Protein AF-A0A816XFH4-F1 (afdb_monomer_lite)

pLDDT: mean 73.45, std 17.63, range [33.5, 90.94]

Secondary structure (DSSP, 8-state):
-HHHHHHHHHHHHHHHHHHHHHHHHHHHHHHHHHHHHHHHHHHHHHHHHHHHHHHHHHHHTTSSSSHHHHHHHHHHHHHHHHHHHHHHHHHHHHHHHHHHHHHHHHHHHHHHHHHHHHHHHHHHHTTSS--S--------GGG--

Organism: NCBI:txid392030

Foldseek 3Di:
DVVVVVVVVVVVVLLVVLVVLLVVLVVLLVVLVVLLVVLVVLLVVLVVLLVVLVVVLVVLVVPPDCNPVSVVVSVVSNVVSVVSNVVSVVSNVVSVVSNVVSVVSNVVSVVVNVVVVVVVVVVVVVVPDDDDDDDDDDPPVVPPD

Structure (mmCIF, N/CA/C/O backbone):
data_AF-A0A816XFH4-F1
#
_entry.id   AF-A0A816XFH4-F1
#
loop_
_atom_site.group_PDB
_atom_site.id
_atom_site.type_symbol
_atom_site.label_atom_id
_atom_site.label_alt_id
_atom_site.label_comp_id
_atom_site.label_asym_id
_atom_site.label_entity_id
_atom_site.label_seq_id
_atom_site.pdbx_PDB_ins_code
_atom_site.Cartn_x
_atom_site.Cartn_y
_atom_site.Cartn_z
_atom_site.occupancy
_atom_site.B_iso_or_equiv
_atom_site.auth_seq_id
_atom_site.auth_comp_id
_atom_site.auth_asym_id
_atom_site.auth_atom_id
_atom_site.pdbx_PDB_model_num
ATOM 1 N N . MET A 1 1 ? 39.516 2.613 -33.566 1.00 50.84 1 MET A N 1
ATOM 2 C CA . MET A 1 1 ? 38.859 1.381 -33.064 1.00 50.84 1 MET A CA 1
ATOM 3 C C . MET A 1 1 ? 38.713 1.363 -31.545 1.00 50.84 1 MET A C 1
ATOM 5 O O . MET A 1 1 ? 37.598 1.155 -31.098 1.00 50.84 1 MET A O 1
ATOM 9 N N . VAL A 1 2 ? 39.765 1.633 -30.755 1.00 48.50 2 VAL A N 1
ATOM 10 C CA . VAL A 1 2 ? 39.691 1.598 -29.273 1.00 48.50 2 VAL A CA 1
ATOM 11 C C . VAL A 1 2 ? 38.611 2.533 -28.704 1.00 48.50 2 VAL A C 1
ATOM 13 O O . VAL A 1 2 ? 37.767 2.075 -27.951 1.00 48.50 2 VAL A O 1
ATOM 16 N N . TYR A 1 3 ? 38.543 3.792 -29.152 1.00 50.41 3 TYR A N 1
ATOM 17 C CA . TYR A 1 3 ? 37.524 4.756 -28.695 1.00 50.41 3 TYR A CA 1
ATOM 18 C C . TYR A 1 3 ? 36.070 4.323 -28.956 1.00 50.41 3 TYR A C 1
ATOM 20 O O . TYR A 1 3 ? 35.192 4.600 -28.146 1.00 50.41 3 TYR A O 1
ATOM 28 N N . TYR A 1 4 ? 35.815 3.615 -30.060 1.00 53.31 4 TYR A N 1
ATOM 29 C CA . TYR A 1 4 ? 34.477 3.122 -30.405 1.00 53.31 4 TYR A CA 1
ATOM 30 C C . TYR A 1 4 ? 34.065 1.953 -29.500 1.00 53.31 4 TYR A C 1
ATOM 32 O O . TYR A 1 4 ? 32.943 1.908 -29.005 1.00 53.31 4 TYR A O 1
ATOM 40 N N . ALA A 1 5 ? 35.005 1.044 -29.219 1.00 54.06 5 ALA A N 1
ATOM 41 C CA . ALA A 1 5 ? 34.789 -0.055 -28.285 1.00 54.06 5 ALA A CA 1
ATOM 42 C C . ALA A 1 5 ? 34.525 0.452 -26.856 1.00 54.06 5 ALA A C 1
ATOM 44 O O . ALA A 1 5 ? 33.594 -0.020 -26.212 1.00 54.06 5 ALA A O 1
ATOM 45 N N . THR A 1 6 ? 35.277 1.454 -26.386 1.00 57.84 6 THR A N 1
ATOM 46 C CA . THR A 1 6 ? 35.061 2.053 -25.058 1.00 57.84 6 THR A CA 1
ATOM 47 C C . THR A 1 6 ? 33.700 2.752 -24.954 1.00 57.84 6 THR A C 1
ATOM 49 O O . THR A 1 6 ? 33.016 2.601 -23.946 1.00 57.84 6 THR A O 1
ATOM 52 N N . GLY A 1 7 ? 33.262 3.459 -26.004 1.00 61.12 7 GLY A N 1
ATOM 53 C CA . GLY A 1 7 ? 31.944 4.107 -26.038 1.00 61.12 7 GLY A CA 1
ATOM 54 C C . GLY A 1 7 ? 30.773 3.119 -25.981 1.00 61.12 7 GLY A C 1
ATOM 55 O O . GLY A 1 7 ? 29.811 3.350 -25.253 1.00 61.12 7 GLY A O 1
ATOM 56 N N . MET A 1 8 ? 30.873 1.983 -26.681 1.00 61.28 8 MET A N 1
ATOM 57 C CA . MET A 1 8 ? 29.855 0.925 -26.611 1.00 61.28 8 MET A CA 1
ATOM 58 C C . MET A 1 8 ? 29.778 0.270 -25.226 1.00 61.28 8 MET A C 1
ATOM 60 O O . MET A 1 8 ? 28.684 -0.039 -24.762 1.00 61.28 8 MET A O 1
ATOM 64 N N . VAL A 1 9 ? 30.918 0.081 -24.551 1.00 67.62 9 VAL A N 1
ATOM 65 C CA . VAL A 1 9 ? 30.957 -0.491 -23.194 1.00 67.62 9 VAL A CA 1
ATOM 66 C C . VAL A 1 9 ? 30.308 0.447 -22.175 1.00 67.62 9 VAL A C 1
ATOM 68 O O . VAL A 1 9 ? 29.498 -0.017 -21.376 1.00 67.62 9 VAL A O 1
ATOM 71 N N . ASN A 1 10 ? 30.595 1.752 -22.229 1.00 64.38 10 ASN A N 1
ATOM 72 C CA . ASN A 1 10 ? 29.924 2.726 -21.361 1.00 64.38 10 ASN A CA 1
ATOM 73 C C . ASN A 1 10 ? 28.409 2.758 -21.609 1.00 64.38 10 ASN A C 1
ATOM 75 O O . ASN A 1 10 ? 27.638 2.725 -20.658 1.00 64.38 10 ASN A O 1
ATOM 79 N N . CYS A 1 11 ? 27.981 2.730 -22.875 1.00 62.66 11 CYS A N 1
ATOM 80 C CA . CYS A 1 11 ? 26.560 2.708 -23.223 1.00 62.66 11 CYS A CA 1
ATOM 81 C C . CYS A 1 11 ? 25.845 1.465 -22.668 1.00 62.66 11 CYS A C 1
ATOM 83 O O . CYS A 1 11 ? 24.747 1.563 -22.126 1.00 62.66 11 CYS A O 1
ATOM 85 N N . ALA A 1 12 ? 26.471 0.290 -22.774 1.00 68.88 12 ALA A N 1
ATOM 86 C CA . ALA A 1 12 ? 25.919 -0.943 -22.220 1.00 68.88 12 ALA A CA 1
ATOM 87 C C . ALA A 1 12 ? 25.849 -0.911 -20.683 1.00 68.88 12 ALA A C 1
ATOM 89 O O . ALA A 1 12 ? 24.914 -1.456 -20.100 1.00 68.88 12 ALA A O 1
ATOM 90 N N . MET A 1 13 ? 26.821 -0.267 -20.030 1.00 74.88 13 MET A N 1
ATOM 91 C CA . MET A 1 13 ? 26.842 -0.111 -18.577 1.00 74.88 13 MET A CA 1
ATOM 92 C C . MET A 1 13 ? 25.708 0.794 -18.088 1.00 74.88 13 MET A C 1
ATOM 94 O O . MET A 1 13 ? 25.010 0.419 -17.153 1.00 74.88 13 MET A O 1
ATOM 98 N N . GLU A 1 14 ? 25.470 1.927 -18.745 1.00 71.56 14 GLU A N 1
ATOM 99 C CA . GLU A 1 14 ? 24.364 2.827 -18.390 1.00 71.56 14 GLU A CA 1
ATOM 100 C C . GLU A 1 14 ? 22.994 2.171 -18.601 1.00 71.56 14 GLU A C 1
ATOM 102 O O . GLU A 1 14 ? 22.133 2.242 -17.727 1.00 71.56 14 GLU A O 1
ATOM 107 N N . MET A 1 15 ? 22.814 1.415 -19.690 1.00 72.06 15 MET A N 1
ATOM 108 C CA . MET A 1 15 ? 21.596 0.619 -19.886 1.00 72.06 15 MET A CA 1
ATOM 109 C C . MET A 1 15 ? 21.382 -0.417 -18.773 1.00 72.06 15 MET A C 1
ATOM 111 O O . MET A 1 15 ? 20.249 -0.647 -18.351 1.00 72.06 15 MET A O 1
ATOM 115 N N . ALA A 1 16 ? 22.455 -1.053 -18.293 1.00 81.50 16 ALA A N 1
ATOM 116 C CA . ALA A 1 16 ? 22.374 -2.018 -17.200 1.00 81.50 16 ALA A CA 1
ATOM 117 C C . ALA A 1 16 ? 22.026 -1.353 -15.856 1.00 81.50 16 ALA A C 1
ATOM 119 O O . ALA A 1 16 ? 21.271 -1.931 -15.069 1.00 81.50 16 ALA A O 1
ATOM 120 N N . ILE A 1 17 ? 22.537 -0.142 -15.608 1.00 82.12 17 ILE A N 1
ATOM 121 C CA . ILE A 1 17 ? 22.188 0.662 -14.428 1.00 82.12 17 ILE A CA 1
ATOM 122 C C . ILE A 1 17 ? 20.696 1.005 -14.468 1.00 82.12 17 ILE A C 1
ATOM 124 O O . ILE A 1 17 ? 19.980 0.632 -13.542 1.00 82.12 17 ILE A O 1
ATOM 128 N N . CYS A 1 18 ? 20.200 1.557 -15.579 1.00 79.50 18 CYS A N 1
ATOM 129 C CA . CYS A 1 18 ? 18.779 1.882 -15.720 1.00 79.50 18 CYS A CA 1
ATOM 130 C C . CYS A 1 18 ? 17.863 0.661 -15.577 1.00 79.50 18 CYS A C 1
ATOM 132 O O . CYS A 1 18 ? 16.825 0.728 -14.924 1.00 79.50 18 CYS A O 1
ATOM 134 N N . ALA A 1 19 ? 18.245 -0.493 -16.132 1.00 82.25 19 ALA A N 1
ATOM 135 C CA . ALA A 1 19 ? 17.475 -1.723 -15.946 1.00 82.25 19 ALA A CA 1
ATOM 136 C C . ALA A 1 19 ? 17.414 -2.163 -14.470 1.00 82.25 19 ALA A C 1
ATOM 138 O O . ALA A 1 19 ? 16.399 -2.702 -14.026 1.00 82.25 19 ALA A O 1
ATOM 139 N N . THR A 1 20 ? 18.488 -1.927 -13.712 1.00 87.56 20 THR A N 1
ATOM 140 C CA . THR A 1 20 ? 18.544 -2.230 -12.275 1.00 87.56 20 THR A CA 1
ATOM 141 C C . THR A 1 20 ? 17.672 -1.265 -11.473 1.00 87.56 20 THR A C 1
ATOM 143 O O . THR A 1 20 ? 16.917 -1.708 -10.611 1.00 87.56 20 THR A O 1
ATOM 146 N N . GLU A 1 21 ? 17.711 0.030 -11.787 1.00 84.00 21 GLU A N 1
ATOM 147 C CA . GLU A 1 21 ? 16.852 1.046 -11.161 1.00 84.00 21 GLU A CA 1
ATOM 148 C C . GLU A 1 21 ? 15.368 0.752 -11.401 1.00 84.00 21 GLU A C 1
ATOM 150 O O . GLU A 1 21 ? 14.584 0.716 -10.454 1.00 84.00 21 GLU A O 1
ATOM 155 N N . MET A 1 22 ? 14.993 0.400 -12.635 1.00 82.31 22 MET A N 1
ATOM 156 C CA . MET A 1 22 ? 13.627 -0.028 -12.958 1.00 82.31 22 MET A CA 1
ATOM 157 C C . MET A 1 22 ? 13.184 -1.257 -12.149 1.00 82.31 22 MET A C 1
ATOM 159 O O . MET A 1 22 ? 12.029 -1.337 -11.727 1.00 82.31 22 MET A O 1
ATOM 163 N N . ALA A 1 23 ? 14.079 -2.226 -11.932 1.00 87.50 23 ALA A N 1
ATOM 164 C CA . ALA A 1 23 ? 13.772 -3.410 -11.134 1.00 87.50 23 ALA A CA 1
ATOM 165 C C . ALA A 1 23 ? 13.564 -3.064 -9.651 1.00 87.50 23 ALA A C 1
ATOM 167 O O . ALA A 1 23 ? 12.625 -3.572 -9.037 1.00 87.50 23 ALA A O 1
ATOM 168 N N . ASN A 1 24 ? 14.389 -2.174 -9.094 1.00 86.69 24 ASN A N 1
ATOM 169 C CA . ASN A 1 24 ? 14.238 -1.700 -7.717 1.00 86.69 24 ASN A CA 1
ATOM 170 C C . ASN A 1 24 ? 12.930 -0.919 -7.535 1.00 86.69 24 ASN A C 1
ATOM 172 O O . ASN A 1 24 ? 12.162 -1.241 -6.631 1.00 86.69 24 ASN A O 1
ATOM 176 N N . CYS A 1 25 ? 12.613 -0.007 -8.459 1.00 86.50 25 CYS A N 1
ATOM 177 C CA . CYS A 1 25 ? 11.335 0.709 -8.504 1.00 86.50 25 CYS A CA 1
ATOM 178 C C . CYS A 1 25 ? 10.134 -0.249 -8.482 1.00 86.50 25 CYS A C 1
ATOM 180 O O . CYS A 1 25 ? 9.154 -0.034 -7.771 1.00 86.50 25 CYS A O 1
ATOM 182 N N . ALA A 1 26 ? 10.194 -1.338 -9.255 1.00 86.00 26 ALA A N 1
ATOM 183 C CA . ALA A 1 26 ? 9.124 -2.330 -9.276 1.00 86.00 26 ALA A CA 1
ATOM 184 C C . ALA A 1 26 ? 8.950 -3.043 -7.925 1.00 86.00 26 ALA A C 1
ATOM 186 O O . ALA A 1 26 ? 7.820 -3.323 -7.525 1.00 86.00 26 ALA A O 1
ATOM 187 N N . ILE A 1 27 ? 10.048 -3.326 -7.221 1.00 89.69 27 ILE A N 1
ATOM 188 C CA . ILE A 1 27 ? 10.018 -3.937 -5.887 1.00 89.69 27 ILE A CA 1
ATOM 189 C C . ILE A 1 27 ? 9.421 -2.964 -4.864 1.00 89.69 27 ILE A C 1
ATOM 191 O O . ILE A 1 27 ? 8.552 -3.370 -4.091 1.00 89.69 27 ILE A O 1
ATOM 195 N N . GLU A 1 28 ? 9.832 -1.696 -4.887 1.00 86.81 28 GLU A N 1
ATOM 196 C CA . GLU A 1 28 ? 9.291 -0.653 -4.004 1.00 86.81 28 GLU A CA 1
ATOM 197 C C . GLU A 1 28 ? 7.781 -0.486 -4.200 1.00 86.81 28 GLU A C 1
ATOM 199 O O . GLU A 1 28 ? 7.030 -0.562 -3.231 1.00 86.81 28 GLU A O 1
ATOM 204 N N . MET A 1 29 ? 7.298 -0.422 -5.447 1.00 85.00 29 MET A N 1
ATOM 205 C CA . MET A 1 29 ? 5.855 -0.369 -5.727 1.00 85.00 29 MET A CA 1
ATOM 206 C C . MET A 1 29 ? 5.081 -1.557 -5.131 1.00 85.00 29 MET A C 1
ATOM 208 O O . MET A 1 29 ? 3.963 -1.390 -4.630 1.00 85.00 29 MET A O 1
ATOM 212 N N . VAL A 1 30 ? 5.648 -2.769 -5.175 1.00 90.00 30 VAL A N 1
ATOM 213 C CA . VAL A 1 30 ? 5.025 -3.955 -4.563 1.00 90.00 30 VAL A CA 1
ATOM 214 C C . VAL A 1 30 ? 4.974 -3.813 -3.044 1.00 90.00 30 VAL A C 1
ATOM 216 O O . VAL A 1 30 ? 3.936 -4.109 -2.449 1.00 90.00 30 VAL A O 1
ATOM 219 N N . TYR A 1 31 ? 6.055 -3.342 -2.423 1.00 88.62 31 TYR A N 1
ATOM 220 C CA . TYR A 1 31 ? 6.108 -3.128 -0.980 1.00 88.62 31 TYR A CA 1
ATOM 221 C C . TYR A 1 31 ? 5.083 -2.079 -0.530 1.00 88.62 31 TYR A C 1
ATOM 223 O O . TYR A 1 31 ? 4.258 -2.383 0.332 1.00 88.62 31 TYR A O 1
ATOM 231 N N . CYS A 1 32 ? 5.032 -0.922 -1.201 1.00 87.88 32 CYS A N 1
ATOM 232 C CA . CYS A 1 32 ? 4.026 0.111 -0.954 1.00 87.88 32 CYS A CA 1
ATOM 233 C C . CYS A 1 32 ? 2.602 -0.447 -1.072 1.00 87.88 32 CYS A C 1
ATOM 235 O O . CYS A 1 32 ? 1.738 -0.158 -0.251 1.00 87.88 32 CYS A O 1
ATOM 237 N N . THR A 1 33 ? 2.342 -1.294 -2.074 1.00 87.50 33 THR A N 1
ATOM 238 C CA . THR A 1 33 ? 1.020 -1.915 -2.241 1.00 87.50 33 THR A CA 1
ATOM 239 C C . THR A 1 33 ? 0.671 -2.819 -1.055 1.00 87.50 33 THR A C 1
ATOM 241 O O . THR A 1 33 ? -0.453 -2.773 -0.558 1.00 87.50 33 THR A O 1
ATOM 244 N N . ILE A 1 34 ? 1.613 -3.627 -0.568 1.00 90.44 34 ILE A N 1
ATOM 245 C CA . ILE A 1 34 ? 1.392 -4.491 0.602 1.00 90.44 34 ILE A CA 1
ATOM 246 C C . ILE A 1 34 ? 1.122 -3.648 1.851 1.00 90.44 34 ILE A C 1
ATOM 248 O O . ILE A 1 34 ? 0.167 -3.927 2.578 1.00 90.44 34 ILE A O 1
ATOM 252 N N . GLU A 1 35 ? 1.923 -2.608 2.071 1.00 88.12 35 GLU A N 1
ATOM 253 C CA . GLU A 1 35 ? 1.753 -1.680 3.187 1.00 88.12 35 GLU A CA 1
ATOM 254 C C . GLU A 1 35 ? 0.366 -1.038 3.141 1.00 88.12 35 GLU A C 1
ATOM 256 O O . GLU A 1 35 ? -0.383 -1.142 4.109 1.00 88.12 35 GLU A O 1
ATOM 261 N N . THR A 1 36 ? -0.063 -0.545 1.974 1.00 86.19 36 THR A N 1
ATOM 262 C CA . THR A 1 36 ? -1.390 0.070 1.829 1.00 86.19 36 THR A CA 1
ATOM 263 C C . THR A 1 36 ? -2.550 -0.864 2.191 1.00 86.19 36 THR A C 1
ATOM 265 O O . THR A 1 36 ? -3.551 -0.435 2.772 1.00 86.19 36 THR A O 1
ATOM 268 N N . VAL A 1 37 ? -2.424 -2.15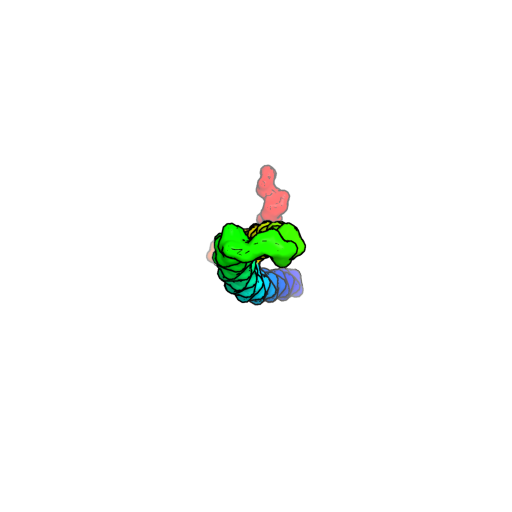8 1.880 1.00 89.94 37 VAL A N 1
ATOM 269 C CA . VAL A 1 37 ? -3.426 -3.174 2.232 1.00 89.94 37 VAL A CA 1
ATOM 270 C C . VAL A 1 37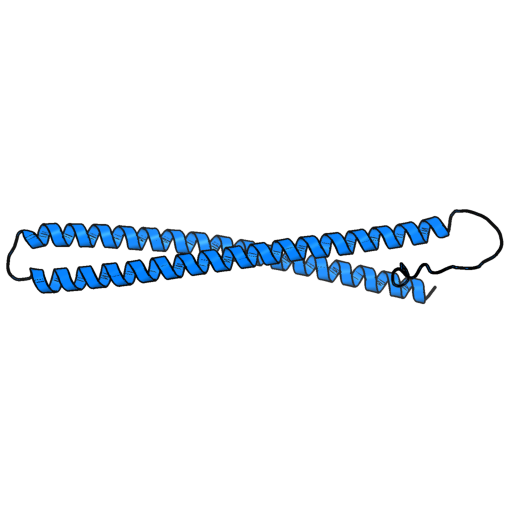 ? -3.444 -3.427 3.738 1.00 89.94 37 VAL A C 1
ATOM 272 O O . VAL A 1 37 ? -4.527 -3.527 4.321 1.00 89.94 37 VAL A O 1
ATOM 275 N N . ASN A 1 38 ? -2.273 -3.502 4.375 1.00 88.25 38 ASN A N 1
ATOM 276 C CA . ASN A 1 38 ? -2.175 -3.647 5.826 1.00 88.25 38 ASN A CA 1
ATOM 277 C C . ASN A 1 38 ? -2.775 -2.429 6.534 1.00 88.25 38 ASN A C 1
ATOM 279 O O . ASN A 1 38 ? -3.636 -2.608 7.396 1.00 88.25 38 ASN A O 1
ATOM 283 N N . CYS A 1 39 ? -2.436 -1.213 6.090 1.00 88.00 39 CYS A N 1
ATOM 284 C CA . CYS A 1 39 ? -2.997 0.017 6.639 1.00 88.00 39 CYS A CA 1
ATOM 285 C C . CYS A 1 39 ? -4.531 0.009 6.581 1.00 88.00 39 CYS A C 1
ATOM 287 O O . CYS A 1 39 ? -5.213 0.302 7.564 1.00 88.00 39 CYS A O 1
ATOM 289 N N . ALA A 1 40 ? -5.100 -0.382 5.436 1.00 88.31 40 ALA A N 1
ATOM 290 C CA . ALA A 1 40 ? -6.547 -0.478 5.276 1.00 88.31 40 ALA A CA 1
ATOM 291 C C . ALA A 1 40 ? -7.178 -1.511 6.228 1.00 88.31 40 ALA A C 1
ATOM 293 O O . ALA A 1 40 ? -8.266 -1.275 6.760 1.00 88.31 40 ALA A O 1
ATOM 294 N N . MET A 1 41 ? -6.512 -2.644 6.467 1.00 90.81 41 MET A N 1
ATOM 295 C CA . MET A 1 41 ? -6.988 -3.663 7.405 1.00 90.81 41 MET A CA 1
ATOM 296 C C . MET A 1 41 ? -6.985 -3.148 8.849 1.00 90.81 41 MET A C 1
ATOM 298 O O . MET A 1 41 ? -7.977 -3.328 9.559 1.00 90.81 41 MET A O 1
ATOM 302 N N . GLU A 1 42 ? -5.922 -2.464 9.269 1.00 88.19 42 GLU A N 1
ATOM 303 C CA . GLU A 1 42 ? -5.827 -1.872 10.608 1.00 88.19 42 GLU A CA 1
ATOM 304 C C . GLU A 1 42 ? -6.888 -0.787 10.825 1.00 88.19 42 GLU A C 1
ATOM 306 O O . GLU A 1 42 ? -7.572 -0.782 11.853 1.00 88.19 42 GLU A O 1
ATOM 311 N N . MET A 1 43 ? -7.151 0.049 9.814 1.00 87.38 43 MET A N 1
ATOM 312 C CA . MET A 1 43 ? -8.257 1.012 9.853 1.00 87.38 43 MET A CA 1
ATOM 313 C C . MET A 1 43 ? -9.622 0.334 10.065 1.00 87.38 43 MET A C 1
ATOM 315 O O . MET A 1 43 ? -10.455 0.849 10.815 1.00 87.38 43 MET A O 1
ATOM 319 N N . VAL A 1 44 ? -9.869 -0.825 9.441 1.00 90.69 44 VAL A N 1
ATOM 320 C CA . VAL A 1 44 ? -11.115 -1.594 9.629 1.00 90.69 44 VAL A CA 1
ATOM 321 C C . VAL A 1 44 ? -11.215 -2.161 11.048 1.00 90.69 44 VAL A C 1
ATOM 323 O O . VAL A 1 44 ? -12.288 -2.097 11.662 1.00 90.69 44 VAL A O 1
ATOM 326 N N . VAL A 1 45 ? -10.117 -2.693 11.591 1.00 89.00 45 VAL A N 1
ATOM 327 C CA . VAL A 1 45 ? -10.065 -3.194 12.975 1.00 89.00 45 VAL A CA 1
ATOM 328 C C . VAL A 1 45 ? -10.370 -2.065 13.953 1.00 89.00 45 VAL A C 1
ATOM 330 O O . VAL A 1 45 ? -11.248 -2.210 14.806 1.00 89.00 45 VAL A O 1
ATOM 333 N N . CYS A 1 46 ? -9.725 -0.916 13.773 1.00 88.12 46 CYS A N 1
ATOM 334 C CA . CYS A 1 46 ? -9.946 0.250 14.607 1.00 88.12 46 CYS A CA 1
ATOM 335 C C . CYS A 1 46 ? -11.398 0.760 14.528 1.00 88.12 46 CYS A C 1
ATOM 337 O O . CYS A 1 46 ? -12.053 0.962 15.556 1.00 88.12 46 CYS A O 1
ATOM 339 N N . ALA A 1 47 ? -11.962 0.879 13.321 1.00 87.94 47 ALA A N 1
ATOM 340 C CA . ALA A 1 47 ? -13.364 1.255 13.144 1.00 87.94 47 ALA A CA 1
ATOM 341 C C . ALA A 1 47 ? -14.319 0.291 13.867 1.00 87.94 47 ALA A C 1
ATOM 343 O O . ALA A 1 47 ? -15.284 0.723 14.503 1.00 87.94 47 ALA A O 1
ATOM 344 N N . THR A 1 48 ? -14.022 -1.009 13.833 1.00 89.94 48 THR A N 1
ATOM 345 C CA . THR A 1 48 ? -14.793 -2.031 14.553 1.00 89.94 48 THR A CA 1
ATOM 346 C C . THR A 1 48 ? -14.684 -1.850 16.070 1.00 89.94 48 THR A C 1
ATOM 348 O O . THR A 1 48 ? -15.702 -1.895 16.763 1.00 89.94 48 THR A O 1
ATOM 351 N N . GLY A 1 49 ? -13.483 -1.573 16.590 1.00 87.00 49 GLY A N 1
ATOM 352 C CA . GLY A 1 49 ? -13.259 -1.253 18.004 1.00 87.00 49 GLY A CA 1
ATOM 353 C C . GLY A 1 49 ? -14.074 -0.043 18.471 1.00 87.00 49 GLY A C 1
ATOM 354 O O . GLY A 1 49 ? -14.752 -0.107 19.498 1.00 87.00 49 GLY A O 1
ATOM 355 N N . MET A 1 50 ? -14.127 1.024 17.666 1.00 86.88 50 MET A N 1
ATOM 356 C CA . MET A 1 50 ? -14.961 2.197 17.958 1.00 86.88 50 MET A CA 1
ATOM 357 C C . MET A 1 50 ? -16.461 1.857 18.022 1.00 86.88 50 MET A C 1
ATOM 359 O O . MET A 1 50 ? -17.176 2.339 18.907 1.00 86.88 50 MET A O 1
ATOM 363 N N . VAL A 1 51 ? -16.960 0.999 17.126 1.00 88.06 51 VAL A N 1
ATOM 364 C CA . VAL A 1 51 ? -18.361 0.531 17.157 1.00 88.06 51 VAL A CA 1
ATOM 365 C C . VAL A 1 51 ? -18.648 -0.283 18.424 1.00 88.06 51 VAL A C 1
ATOM 367 O O . VAL A 1 51 ? -19.697 -0.111 19.052 1.00 88.06 51 VAL A O 1
ATOM 370 N N . ILE A 1 52 ? -17.712 -1.133 18.848 1.00 85.94 52 ILE A N 1
ATOM 371 C CA . ILE A 1 52 ? -17.848 -1.901 20.093 1.00 85.94 52 ILE A CA 1
ATOM 372 C C . ILE A 1 52 ? -17.898 -0.953 21.292 1.00 85.94 52 ILE A C 1
ATOM 374 O O . ILE A 1 52 ? -18.804 -1.074 22.118 1.00 85.94 52 ILE A O 1
ATOM 378 N N . CYS A 1 53 ? -17.001 0.032 21.359 1.00 84.56 53 CYS A N 1
ATOM 379 C CA . CYS A 1 53 ? -16.978 0.976 22.473 1.00 84.56 53 CYS A CA 1
ATOM 380 C C . CYS A 1 53 ? -18.237 1.835 22.550 1.00 84.56 53 CYS A C 1
ATOM 382 O O . CYS A 1 53 ? -18.813 2.006 23.623 1.00 84.56 53 CYS A O 1
ATOM 384 N N . THR A 1 54 ? -18.717 2.341 21.414 1.00 83.50 54 THR A N 1
ATOM 385 C CA . THR A 1 54 ? -19.974 3.105 21.369 1.00 83.50 54 THR A CA 1
ATOM 386 C C . THR A 1 54 ? -21.166 2.261 21.814 1.00 83.50 54 THR A C 1
ATOM 388 O O . THR A 1 54 ? -21.989 2.732 22.600 1.00 83.50 54 THR A O 1
ATOM 391 N N . THR A 1 55 ? -21.220 0.989 21.413 1.00 83.12 55 THR A N 1
ATOM 392 C CA . THR A 1 55 ? -22.243 0.040 21.879 1.00 83.12 55 THR A CA 1
ATOM 393 C C . THR A 1 55 ? -22.128 -0.221 23.384 1.00 83.12 55 THR A C 1
ATOM 395 O O . THR A 1 55 ? -23.131 -0.181 24.100 1.00 83.12 55 THR A O 1
ATOM 398 N N . GLY A 1 56 ? -20.906 -0.426 23.884 1.00 79.00 56 GLY A N 1
ATOM 399 C CA . GLY A 1 56 ? -20.614 -0.583 25.307 1.00 79.00 56 GLY A CA 1
ATOM 400 C C . GLY A 1 56 ? -21.080 0.623 26.120 1.00 79.00 56 GLY A C 1
ATOM 401 O O . GLY A 1 56 ? -21.788 0.449 27.109 1.00 79.00 56 GLY A O 1
ATOM 402 N N . MET A 1 57 ? -20.795 1.845 25.657 1.00 77.25 57 MET A N 1
ATOM 403 C CA . MET A 1 57 ? -21.280 3.075 26.290 1.00 77.25 57 MET A CA 1
ATOM 404 C C . MET A 1 57 ? -22.811 3.107 26.377 1.00 77.25 57 MET A C 1
ATOM 406 O O . MET A 1 57 ? -23.341 3.386 27.453 1.00 77.25 57 MET A O 1
ATOM 410 N N . VAL A 1 58 ? -23.529 2.764 25.298 1.00 76.69 58 VAL A N 1
ATOM 411 C CA . VAL A 1 58 ? -25.005 2.700 25.296 1.00 76.69 58 VAL A CA 1
ATOM 412 C C . VAL A 1 58 ? -25.516 1.714 26.352 1.00 76.69 58 VAL A C 1
ATOM 414 O O . VAL A 1 58 ? -26.385 2.069 27.148 1.00 76.69 58 VAL A O 1
ATOM 417 N N . ILE A 1 59 ? -24.938 0.513 26.441 1.00 73.44 59 ILE A N 1
ATOM 418 C CA . ILE A 1 59 ? -25.309 -0.480 27.465 1.00 73.44 59 ILE A CA 1
ATOM 419 C C . ILE A 1 59 ? -25.027 0.063 28.871 1.00 73.44 59 ILE A C 1
ATOM 421 O O . ILE A 1 59 ? -25.903 0.017 29.740 1.00 73.44 59 ILE A O 1
ATOM 425 N N . CYS A 1 60 ? -23.843 0.640 29.085 1.00 69.81 60 CYS A N 1
ATOM 426 C CA . CYS A 1 60 ? -23.429 1.197 30.370 1.00 69.81 60 CYS A CA 1
ATOM 427 C C . CYS A 1 60 ? -24.360 2.320 30.822 1.00 69.81 60 CYS A C 1
ATOM 429 O O . CYS A 1 60 ? -24.687 2.378 32.007 1.00 69.81 60 CYS A O 1
ATOM 431 N N . THR A 1 61 ? -24.913 3.130 29.904 1.00 63.91 61 THR A N 1
ATOM 432 C CA . THR A 1 61 ? -25.954 4.124 30.231 1.00 63.91 61 THR A CA 1
ATOM 433 C C . THR A 1 61 ? -27.257 3.539 30.813 1.00 63.91 61 THR A C 1
ATOM 435 O O . THR A 1 61 ? -28.138 4.294 31.240 1.00 63.91 61 THR A O 1
ATOM 438 N N . THR A 1 62 ? -27.334 2.216 30.988 1.00 63.69 62 THR A N 1
ATOM 439 C CA . THR A 1 62 ? -28.447 1.489 31.615 1.00 63.69 62 THR A CA 1
ATOM 440 C C . THR A 1 62 ? -28.175 1.040 33.076 1.00 63.69 62 THR A C 1
ATOM 442 O O . THR A 1 62 ? -29.134 0.841 33.811 1.00 63.69 62 THR A O 1
ATOM 445 N N . GLY A 1 63 ? -26.925 1.005 33.595 1.00 59.62 63 GLY A N 1
ATOM 446 C CA . GLY A 1 63 ? -26.604 0.637 35.009 1.00 59.62 63 GLY A CA 1
ATOM 447 C C . GLY A 1 63 ? -25.583 1.559 35.720 1.00 59.62 63 GLY A C 1
ATOM 448 O O . GLY A 1 63 ? -24.600 1.936 35.114 1.00 59.62 63 GLY A O 1
ATOM 449 N N . MET A 1 64 ? -25.819 2.006 36.964 1.00 60.06 64 MET A N 1
ATOM 450 C CA . MET A 1 64 ? -25.346 3.32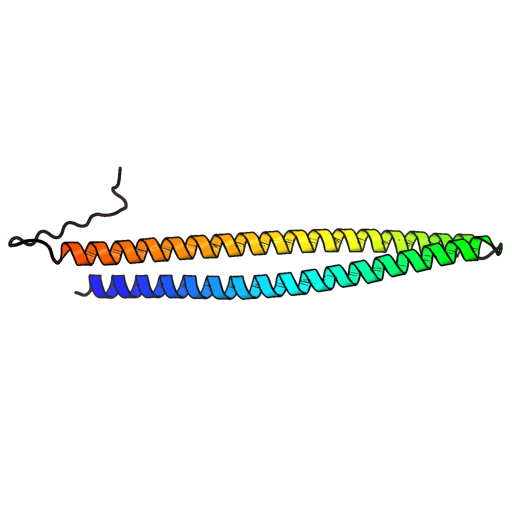1 37.472 1.00 60.06 64 MET A CA 1
ATOM 451 C C . MET A 1 64 ? -23.886 3.519 37.963 1.00 60.06 64 MET A C 1
ATOM 453 O O . MET A 1 64 ? -23.477 4.675 37.985 1.00 60.06 64 MET A O 1
ATOM 457 N N . VAL A 1 65 ? -23.088 2.517 38.372 1.00 56.06 65 VAL A N 1
ATOM 458 C CA . VAL A 1 65 ? -21.862 2.801 39.184 1.00 56.06 65 VAL A CA 1
ATOM 459 C C . VAL A 1 65 ? -20.510 2.556 38.480 1.00 56.06 65 VAL A C 1
ATOM 461 O O . VAL A 1 65 ? -19.578 3.310 38.735 1.00 56.06 65 VAL A O 1
ATOM 464 N N . ASN A 1 66 ? -20.393 1.627 37.520 1.00 61.88 66 ASN A N 1
ATOM 465 C CA . ASN A 1 66 ? -19.148 1.423 36.740 1.00 61.88 66 ASN A CA 1
ATOM 466 C C . ASN A 1 66 ? -18.996 2.360 35.518 1.00 61.88 66 ASN A C 1
ATOM 468 O O . ASN A 1 66 ? -17.972 2.345 34.836 1.00 61.88 66 ASN A O 1
ATOM 472 N N . ARG A 1 67 ? -19.988 3.223 35.256 1.00 67.31 67 ARG A N 1
ATOM 473 C CA . ARG A 1 67 ? -20.094 3.986 33.998 1.00 67.31 67 ARG A CA 1
ATOM 474 C C . ARG A 1 67 ? -18.937 4.935 33.721 1.00 67.31 67 ARG A C 1
ATOM 476 O O . ARG A 1 67 ? -18.521 5.052 32.578 1.00 67.31 67 ARG A O 1
ATOM 483 N N . VAL A 1 68 ? -18.470 5.679 34.725 1.00 72.88 68 VAL A N 1
ATOM 484 C CA . VAL A 1 68 ? -17.541 6.802 34.487 1.00 72.88 68 VAL A CA 1
ATOM 485 C C . VAL A 1 68 ? -16.176 6.293 34.034 1.00 72.88 68 VAL A C 1
ATOM 487 O O . VAL A 1 68 ? -15.589 6.846 33.108 1.00 72.88 68 VAL A O 1
ATOM 490 N N . THR A 1 69 ? -15.688 5.219 34.653 1.00 75.50 69 THR A N 1
ATOM 491 C CA . THR A 1 69 ? -14.414 4.595 34.290 1.00 75.50 69 THR A CA 1
ATOM 492 C C . THR A 1 69 ? -14.495 3.906 32.934 1.00 75.50 69 THR A C 1
ATOM 494 O O . THR A 1 69 ? -13.608 4.103 32.114 1.00 75.50 69 THR A O 1
ATOM 497 N N . GLU A 1 70 ? -15.572 3.167 32.654 1.00 77.19 70 GLU A N 1
ATOM 498 C CA . GLU A 1 70 ? -15.767 2.496 31.359 1.00 77.19 70 GLU A CA 1
ATOM 499 C C . GLU A 1 70 ? -15.912 3.506 30.210 1.00 77.19 70 GLU A C 1
ATOM 501 O O . GLU A 1 70 ? -15.301 3.339 29.158 1.00 77.19 70 GLU A O 1
ATOM 506 N N . MET A 1 71 ? -16.636 4.610 30.425 1.00 77.88 71 MET A N 1
ATOM 507 C CA . MET A 1 71 ? -16.727 5.701 29.449 1.00 77.88 71 MET A CA 1
ATOM 508 C C . MET A 1 71 ? -15.376 6.379 29.201 1.00 77.88 71 MET A C 1
ATOM 510 O O . MET A 1 71 ? -15.067 6.709 28.058 1.00 77.88 71 MET A O 1
ATOM 514 N N . ALA A 1 72 ? -14.572 6.590 30.248 1.00 83.31 72 ALA A N 1
ATOM 515 C CA . ALA A 1 72 ? -13.243 7.179 30.106 1.00 83.31 72 ALA A CA 1
ATOM 516 C C . ALA A 1 72 ? -12.299 6.262 29.314 1.00 83.31 72 ALA A C 1
ATOM 518 O O . ALA A 1 72 ? -11.627 6.743 28.405 1.00 83.31 72 ALA A O 1
ATOM 519 N N . ILE A 1 73 ? -12.304 4.954 29.608 1.00 84.00 73 ILE A N 1
ATOM 520 C CA . ILE A 1 73 ? -11.528 3.950 28.862 1.00 84.00 73 ILE A CA 1
ATOM 521 C C . ILE A 1 73 ? -11.959 3.950 27.393 1.00 84.00 73 ILE A C 1
ATOM 523 O O . ILE A 1 73 ? -11.114 4.079 26.508 1.00 84.00 73 ILE A O 1
ATOM 527 N N . CYS A 1 74 ? -13.267 3.932 27.125 1.00 84.31 74 CYS A N 1
ATOM 528 C CA . CYS A 1 74 ? -13.759 3.973 25.754 1.00 84.31 74 CYS A CA 1
ATOM 529 C C . CYS A 1 74 ? -13.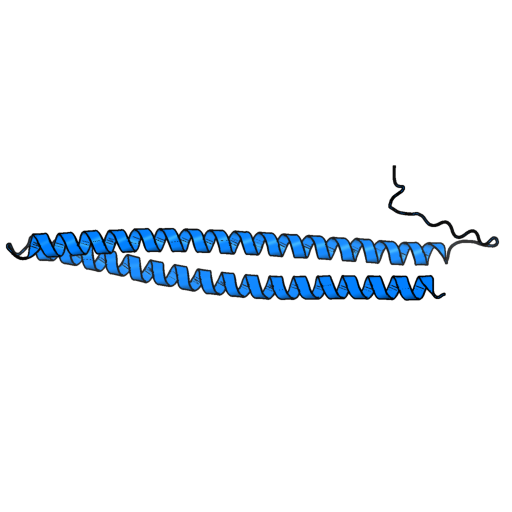355 5.240 25.002 1.00 84.31 74 CYS A C 1
ATOM 531 O O . CYS A 1 74 ? -12.927 5.168 23.853 1.00 84.31 74 CYS A O 1
ATOM 533 N N . ALA A 1 75 ? -13.445 6.406 25.643 1.00 85.25 75 ALA A N 1
ATOM 534 C CA . ALA A 1 75 ? -12.994 7.652 25.037 1.00 85.25 75 ALA A CA 1
ATOM 535 C C . ALA A 1 75 ? -11.493 7.601 24.703 1.00 85.25 75 ALA A C 1
ATOM 537 O O . ALA A 1 75 ? -11.096 8.003 23.608 1.00 85.25 75 ALA A O 1
ATOM 538 N N . THR A 1 76 ? -10.660 7.060 25.598 1.00 88.00 76 THR A N 1
ATOM 539 C CA . THR A 1 76 ? -9.224 6.904 25.327 1.00 88.00 76 THR A CA 1
ATOM 540 C C . THR A 1 76 ? -8.940 5.927 24.192 1.00 88.00 76 THR A C 1
ATOM 542 O O . THR A 1 76 ? -8.129 6.249 23.329 1.00 88.00 76 THR A O 1
ATOM 545 N N . GLU A 1 77 ? -9.639 4.792 24.131 1.00 86.56 77 GLU A N 1
ATOM 546 C CA . GLU A 1 77 ? -9.492 3.829 23.036 1.00 86.56 77 GLU A CA 1
ATOM 547 C C . GLU A 1 77 ? -9.872 4.464 21.699 1.00 86.56 77 GLU A C 1
ATOM 549 O O . GLU A 1 77 ? -9.095 4.383 20.755 1.00 86.56 77 GLU A O 1
ATOM 554 N N . THR A 1 78 ? -10.995 5.193 21.628 1.00 85.50 78 THR A N 1
ATOM 555 C CA . THR A 1 78 ? -11.398 5.894 20.394 1.00 85.50 78 THR A CA 1
ATOM 556 C C . THR A 1 78 ? -10.383 6.947 19.946 1.00 85.50 78 THR A C 1
ATOM 558 O O . THR A 1 78 ? -10.169 7.115 18.747 1.00 85.50 78 THR A O 1
ATOM 561 N N . LEU A 1 79 ? -9.729 7.636 20.889 1.00 90.12 79 LEU A N 1
ATOM 562 C CA . LEU A 1 79 ? -8.695 8.620 20.577 1.00 90.12 79 LEU A CA 1
ATOM 563 C C . LEU A 1 79 ? -7.433 7.957 20.015 1.00 90.12 79 LEU A C 1
ATOM 565 O O . LEU A 1 79 ? -6.904 8.432 19.013 1.00 90.12 79 LEU A O 1
ATOM 569 N N . ILE A 1 80 ? -6.969 6.869 20.638 1.00 88.75 80 ILE A N 1
ATOM 570 C CA . ILE A 1 80 ? -5.820 6.085 20.151 1.00 88.75 80 ILE A CA 1
ATOM 571 C C . ILE A 1 80 ? -6.102 5.604 18.728 1.00 88.75 80 ILE A C 1
ATOM 573 O O . ILE A 1 80 ? -5.307 5.839 17.825 1.00 88.75 80 ILE A O 1
ATOM 577 N N . CYS A 1 81 ? -7.296 5.061 18.521 1.00 88.06 81 CYS A N 1
ATOM 578 C CA . CYS A 1 81 ? -7.782 4.609 17.231 1.00 88.06 81 CYS A CA 1
ATOM 579 C C . CYS A 1 81 ? -7.739 5.703 16.149 1.00 88.06 81 CYS A C 1
ATOM 581 O O . CYS A 1 81 ? -7.248 5.495 15.040 1.00 88.06 81 CYS A O 1
ATOM 583 N N . ALA A 1 82 ? -8.219 6.906 16.472 1.00 88.06 82 ALA A N 1
ATOM 584 C CA . ALA A 1 82 ? -8.189 8.033 15.544 1.00 88.06 82 ALA A CA 1
ATOM 585 C C . ALA A 1 82 ? -6.754 8.465 15.188 1.00 88.06 82 ALA A C 1
ATOM 587 O O . ALA A 1 82 ? -6.496 8.846 14.045 1.00 88.06 82 ALA A O 1
ATOM 588 N N . ILE A 1 83 ? -5.823 8.396 16.145 1.00 90.94 83 ILE A N 1
ATOM 589 C CA . ILE A 1 83 ? -4.400 8.686 15.913 1.00 90.94 83 ILE A CA 1
ATOM 590 C C . ILE A 1 83 ? -3.780 7.621 15.002 1.00 90.94 83 ILE A C 1
ATOM 592 O O . ILE A 1 83 ? -3.095 7.972 14.044 1.00 90.94 83 ILE A O 1
ATOM 596 N N . GLU A 1 84 ? -4.055 6.340 15.248 1.00 88.62 84 GLU A N 1
ATOM 597 C CA . GLU A 1 84 ? -3.587 5.242 14.393 1.00 88.62 84 GLU A CA 1
ATOM 598 C C . GLU A 1 84 ? -4.104 5.394 12.961 1.00 88.62 84 GLU A C 1
ATOM 600 O O . GLU A 1 84 ? -3.319 5.309 12.020 1.00 88.62 84 GLU A O 1
ATOM 605 N N . MET A 1 85 ? -5.389 5.710 12.776 1.00 87.00 85 MET A N 1
ATOM 606 C CA . MET A 1 85 ? -5.952 5.980 11.448 1.00 87.00 85 MET A CA 1
ATOM 607 C C . MET A 1 85 ? -5.255 7.152 10.740 1.00 87.00 85 MET A C 1
ATOM 609 O O . MET A 1 85 ? -5.061 7.108 9.526 1.00 87.00 85 MET A O 1
ATOM 613 N N . ALA A 1 86 ? -4.882 8.202 11.477 1.00 89.94 86 ALA A N 1
ATOM 614 C CA . ALA A 1 86 ? -4.160 9.340 10.915 1.00 89.94 86 ALA A CA 1
ATOM 615 C C . ALA A 1 86 ? -2.731 8.965 10.490 1.00 89.94 86 ALA A C 1
ATOM 617 O O . ALA A 1 86 ? -2.297 9.375 9.415 1.00 89.94 86 ALA A O 1
ATOM 618 N N . ASN A 1 87 ? -2.023 8.162 11.289 1.00 88.12 87 ASN A N 1
ATOM 619 C CA . ASN A 1 87 ? -0.682 7.676 10.948 1.00 88.12 87 ASN A CA 1
ATOM 620 C C . ASN A 1 87 ? -0.708 6.793 9.696 1.00 88.12 87 ASN A C 1
ATOM 622 O O . ASN A 1 87 ? 0.048 7.046 8.763 1.00 88.12 87 ASN A O 1
ATOM 626 N N . HIS A 1 88 ? -1.654 5.856 9.621 1.00 88.25 88 HIS A N 1
ATOM 627 C CA . HIS A 1 88 ? -1.856 5.024 8.436 1.00 88.25 88 HIS A CA 1
ATOM 628 C C . HIS A 1 88 ? -2.156 5.857 7.185 1.00 88.25 88 HIS A C 1
ATOM 630 O O . HIS A 1 88 ? -1.652 5.574 6.103 1.00 88.25 88 HIS A O 1
ATOM 636 N N . ALA A 1 89 ? -2.942 6.931 7.310 1.00 87.75 89 ALA A N 1
ATOM 637 C CA . ALA A 1 89 ? -3.173 7.838 6.189 1.00 87.75 89 ALA A CA 1
ATOM 638 C C . ALA A 1 89 ? -1.885 8.551 5.731 1.00 87.75 89 ALA A C 1
ATOM 640 O O . ALA A 1 89 ? -1.720 8.795 4.536 1.00 87.75 89 ALA A O 1
ATOM 641 N N . ILE A 1 90 ? -0.969 8.875 6.650 1.00 90.38 90 ILE A N 1
ATOM 642 C CA . ILE A 1 90 ? 0.337 9.464 6.317 1.00 90.38 90 ILE A CA 1
ATOM 643 C C . ILE A 1 90 ? 1.228 8.436 5.610 1.00 90.38 90 ILE A C 1
ATOM 645 O O . ILE A 1 90 ? 1.805 8.769 4.576 1.00 90.38 90 ILE A O 1
ATOM 649 N N . GLU A 1 91 ? 1.301 7.200 6.106 1.00 88.12 91 GLU A N 1
ATOM 650 C CA . GLU A 1 91 ? 2.047 6.098 5.471 1.00 88.12 91 GLU A CA 1
ATOM 651 C C . GLU A 1 91 ? 1.573 5.859 4.033 1.00 88.12 91 GLU A C 1
ATOM 653 O O . GLU A 1 91 ? 2.380 5.829 3.103 1.00 88.12 91 GLU A O 1
ATOM 658 N N . MET A 1 92 ? 0.253 5.836 3.817 1.00 85.94 92 MET A N 1
ATOM 659 C CA . MET A 1 92 ? -0.350 5.754 2.483 1.00 85.94 92 MET A CA 1
ATOM 660 C C . MET A 1 92 ? 0.109 6.893 1.563 1.00 85.94 92 MET A C 1
ATOM 662 O O . MET A 1 92 ? 0.398 6.665 0.388 1.00 85.94 92 MET A O 1
ATOM 666 N N . VAL A 1 93 ? 0.172 8.129 2.072 1.00 89.81 93 VAL A N 1
ATOM 667 C CA . VAL A 1 93 ? 0.657 9.280 1.296 1.00 89.81 93 VAL A CA 1
ATOM 668 C C . VAL A 1 93 ? 2.132 9.110 0.945 1.00 89.81 93 VAL A C 1
ATOM 670 O O . VAL A 1 93 ? 2.493 9.351 -0.207 1.00 89.81 93 VAL A O 1
ATOM 673 N N . MET A 1 94 ? 2.967 8.661 1.887 1.00 88.94 94 MET A N 1
ATOM 674 C CA . MET A 1 94 ? 4.390 8.425 1.626 1.00 88.94 94 MET A CA 1
ATOM 675 C C . MET A 1 94 ? 4.598 7.336 0.566 1.00 88.94 94 MET A C 1
ATOM 677 O O . MET A 1 94 ? 5.312 7.568 -0.409 1.00 88.94 94 MET A O 1
ATOM 681 N N . CYS A 1 95 ? 3.872 6.220 0.672 1.00 87.25 95 CYS A N 1
ATOM 682 C CA . CYS A 1 95 ? 3.854 5.161 -0.338 1.00 87.25 95 CYS A CA 1
ATOM 683 C C . CYS A 1 95 ? 3.510 5.705 -1.733 1.00 87.25 95 CYS A C 1
ATOM 685 O O . CYS A 1 95 ? 4.178 5.407 -2.720 1.00 87.25 95 CYS A O 1
ATOM 687 N N . VAL A 1 96 ? 2.476 6.548 -1.839 1.00 87.44 96 VAL A N 1
ATOM 688 C CA . VAL A 1 96 ? 2.105 7.165 -3.123 1.00 87.44 96 VAL A CA 1
ATOM 689 C C . VAL A 1 96 ? 3.207 8.084 -3.644 1.00 87.44 96 VAL A C 1
ATOM 691 O O . VAL A 1 96 ? 3.465 8.091 -4.848 1.00 87.44 96 VAL A O 1
ATOM 694 N N . THR A 1 97 ? 3.873 8.847 -2.775 1.00 89.56 97 THR A N 1
ATOM 695 C CA . THR A 1 97 ? 4.989 9.698 -3.207 1.00 89.56 97 THR A CA 1
ATOM 696 C C . THR A 1 97 ? 6.182 8.893 -3.709 1.00 89.56 97 THR A C 1
ATOM 698 O O . THR A 1 97 ? 6.735 9.260 -4.743 1.00 89.56 97 THR A O 1
ATOM 701 N N . GLU A 1 98 ? 6.527 7.781 -3.059 1.00 87.75 98 GLU A N 1
ATOM 702 C CA . GLU A 1 98 ? 7.583 6.875 -3.525 1.00 87.75 98 GLU A CA 1
ATOM 703 C C . GLU A 1 98 ? 7.233 6.291 -4.896 1.00 87.75 98 GLU A C 1
ATOM 705 O O . GLU A 1 98 ? 8.021 6.415 -5.830 1.00 87.75 98 GLU A O 1
ATOM 710 N N . MET A 1 99 ? 5.999 5.808 -5.089 1.00 84.75 99 MET A N 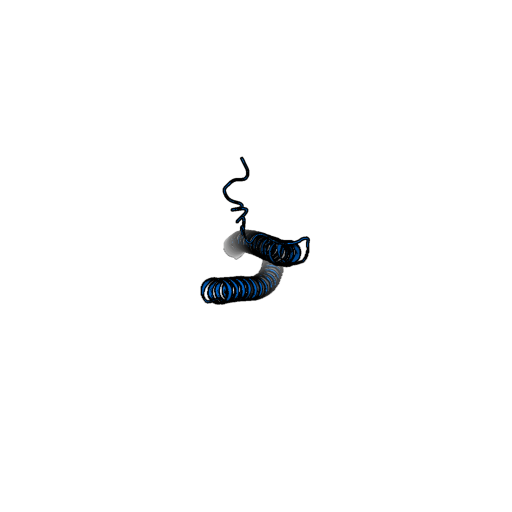1
ATOM 711 C CA . MET A 1 99 ? 5.548 5.325 -6.402 1.00 84.75 99 MET A CA 1
ATOM 712 C C . MET A 1 99 ? 5.661 6.389 -7.509 1.00 84.75 99 MET A C 1
ATOM 714 O O . MET A 1 99 ? 6.000 6.063 -8.649 1.00 84.75 99 MET A O 1
ATOM 718 N N . ILE A 1 100 ? 5.376 7.660 -7.200 1.00 89.06 100 ILE A N 1
ATOM 719 C CA . ILE A 1 100 ? 5.536 8.766 -8.158 1.00 89.06 100 ILE A CA 1
ATOM 720 C C . ILE A 1 100 ? 7.015 8.969 -8.501 1.00 89.06 100 ILE A C 1
ATOM 722 O O . ILE A 1 100 ? 7.334 9.123 -9.680 1.00 89.06 100 ILE A O 1
ATOM 726 N N . ILE A 1 101 ? 7.905 8.949 -7.504 1.00 88.38 101 ILE A N 1
ATOM 727 C CA . ILE A 1 101 ? 9.354 9.077 -7.708 1.00 88.38 101 ILE A CA 1
ATOM 728 C C . ILE A 1 101 ? 9.852 7.936 -8.602 1.00 88.38 101 ILE A C 1
ATOM 730 O O . ILE A 1 101 ? 10.433 8.206 -9.655 1.00 88.38 101 ILE A O 1
ATOM 734 N N . CYS A 1 102 ? 9.504 6.689 -8.281 1.00 86.31 102 CYS A N 1
ATOM 735 C CA . CYS A 1 102 ? 9.845 5.527 -9.099 1.00 86.31 102 CYS A CA 1
ATOM 736 C C . CYS A 1 102 ? 9.362 5.683 -10.550 1.00 86.31 102 CYS A C 1
ATOM 738 O O . CYS A 1 102 ? 10.098 5.438 -11.505 1.00 86.31 102 CYS A O 1
ATOM 740 N N . ALA A 1 103 ? 8.117 6.131 -10.747 1.00 85.50 103 ALA A N 1
ATOM 741 C CA . ALA A 1 103 ? 7.577 6.362 -12.083 1.00 85.50 103 ALA A CA 1
ATOM 742 C C . ALA A 1 103 ? 8.358 7.442 -12.847 1.00 85.50 103 ALA A C 1
ATOM 744 O O . ALA A 1 103 ? 8.580 7.298 -14.052 1.00 85.50 103 ALA A O 1
ATOM 745 N N . THR A 1 104 ? 8.798 8.505 -12.167 1.00 88.44 104 THR A N 1
ATOM 746 C CA . THR A 1 104 ? 9.639 9.535 -12.788 1.00 88.44 104 THR A CA 1
ATOM 747 C C . THR A 1 104 ? 11.026 9.017 -13.155 1.00 88.44 104 THR A C 1
ATOM 749 O O . THR A 1 104 ? 11.480 9.299 -14.263 1.00 88.44 104 THR A O 1
ATOM 752 N N . GLU A 1 105 ? 11.660 8.207 -12.307 1.00 85.12 105 GLU A N 1
ATOM 753 C CA . GLU A 1 105 ? 12.957 7.581 -12.600 1.00 85.12 105 GLU A CA 1
ATOM 754 C C . GLU A 1 105 ? 12.869 6.657 -13.819 1.00 85.12 105 GLU A C 1
ATOM 756 O O . GLU A 1 105 ? 13.664 6.779 -14.752 1.00 85.12 105 GLU A O 1
ATOM 761 N N . MET A 1 106 ? 11.827 5.820 -13.902 1.00 82.12 106 MET A N 1
ATOM 762 C CA . MET A 1 106 ? 11.589 4.977 -15.081 1.00 82.12 106 MET A CA 1
ATOM 763 C C . MET A 1 106 ? 11.450 5.797 -16.371 1.00 82.12 106 MET A C 1
ATOM 765 O O . MET A 1 106 ? 11.945 5.396 -17.427 1.00 82.12 106 MET A O 1
ATOM 769 N N . VAL A 1 107 ? 10.770 6.946 -16.306 1.00 85.94 107 VAL A N 1
ATOM 770 C CA . VAL A 1 107 ? 10.611 7.850 -17.451 1.00 85.94 107 VAL A CA 1
ATOM 771 C C . VAL A 1 107 ? 11.953 8.460 -17.859 1.00 85.94 107 VAL A C 1
ATOM 773 O O . VAL A 1 107 ? 12.256 8.482 -19.052 1.00 85.94 107 VAL A O 1
ATOM 776 N N . VAL A 1 108 ? 12.769 8.910 -16.901 1.00 84.50 108 VAL A N 1
ATOM 777 C CA . VAL A 1 108 ? 14.119 9.436 -17.171 1.00 84.50 108 VAL A CA 1
ATOM 778 C C . VAL A 1 108 ? 14.982 8.366 -17.838 1.00 84.50 108 VAL A C 1
ATOM 780 O O . VAL A 1 108 ? 15.512 8.611 -18.923 1.00 84.50 108 VAL A O 1
ATOM 783 N N . CYS A 1 109 ? 15.014 7.153 -17.286 1.00 81.44 109 CYS A N 1
ATOM 784 C CA . CYS A 1 109 ? 15.746 6.030 -17.869 1.00 81.44 109 CYS A CA 1
ATOM 785 C C . CYS A 1 109 ? 15.300 5.697 -19.298 1.00 81.44 109 CYS A C 1
ATOM 787 O O . CYS A 1 109 ? 16.123 5.448 -20.183 1.00 81.44 109 CYS A O 1
ATOM 789 N N . ALA A 1 110 ? 13.994 5.733 -19.572 1.00 80.56 110 ALA A N 1
ATOM 790 C CA . ALA A 1 110 ? 13.480 5.529 -20.922 1.00 80.56 110 ALA A CA 1
ATOM 791 C C . ALA A 1 110 ? 13.928 6.638 -21.894 1.00 80.56 110 ALA A C 1
ATOM 793 O O . ALA A 1 110 ? 14.250 6.346 -23.051 1.00 80.56 110 ALA A O 1
ATOM 794 N N . MET A 1 111 ? 13.979 7.897 -21.440 1.00 81.88 111 MET A N 1
ATOM 795 C CA . MET A 1 111 ? 14.481 9.011 -22.251 1.00 81.88 111 MET A CA 1
ATOM 796 C C . MET A 1 111 ? 15.976 8.875 -22.538 1.00 81.88 111 MET A C 1
ATOM 798 O O . MET A 1 111 ? 16.387 9.065 -23.684 1.00 81.88 111 MET A O 1
ATOM 802 N N . GLU A 1 112 ? 16.783 8.510 -21.542 1.00 78.31 112 GLU A N 1
ATOM 803 C CA . GLU A 1 112 ? 18.218 8.280 -21.725 1.00 78.31 112 GLU A CA 1
ATOM 804 C C . GLU A 1 112 ? 18.465 7.185 -22.764 1.00 78.31 112 GLU A C 1
ATOM 806 O O . GLU A 1 112 ? 19.176 7.415 -23.747 1.00 78.31 112 GLU A O 1
ATOM 811 N N . MET A 1 113 ? 17.781 6.040 -22.644 1.00 73.62 113 MET A N 1
ATOM 812 C CA . MET A 1 113 ? 17.854 4.969 -23.644 1.00 73.62 113 MET A CA 1
ATOM 813 C C . MET A 1 113 ? 17.465 5.444 -25.054 1.00 73.62 113 MET A C 1
ATOM 815 O O . MET A 1 113 ? 18.127 5.082 -26.031 1.00 73.62 113 MET A O 1
ATOM 819 N N . ALA A 1 114 ? 16.428 6.276 -25.187 1.00 77.12 114 ALA A N 1
ATOM 820 C CA . ALA A 1 114 ? 16.004 6.819 -26.480 1.00 77.12 114 ALA A CA 1
ATOM 821 C C . ALA A 1 114 ? 17.043 7.781 -27.090 1.00 77.12 114 ALA A C 1
ATOM 823 O O . ALA A 1 114 ? 17.313 7.735 -28.297 1.00 77.12 114 ALA A O 1
ATOM 824 N N . ILE A 1 115 ? 17.673 8.624 -26.265 1.00 74.06 115 ILE A N 1
ATOM 825 C CA . ILE A 1 115 ? 18.763 9.514 -26.690 1.00 74.06 115 ILE A CA 1
ATOM 826 C C . ILE A 1 115 ? 1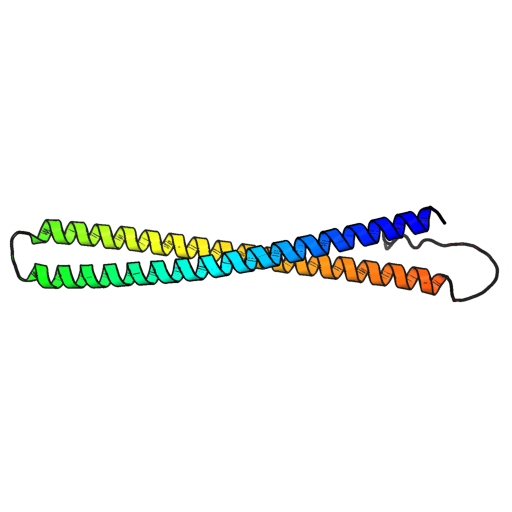9.962 8.684 -27.171 1.00 74.06 115 ILE A C 1
ATOM 828 O O . ILE A 1 115 ? 20.536 8.986 -28.222 1.00 74.06 115 ILE A O 1
ATOM 832 N N . TYR A 1 116 ? 20.313 7.605 -26.465 1.00 69.31 116 TYR A N 1
ATOM 833 C CA . TYR A 1 116 ? 21.391 6.698 -26.871 1.00 69.31 116 TYR A CA 1
ATOM 834 C C . TYR A 1 116 ? 21.101 5.961 -28.178 1.00 69.31 116 TYR A C 1
ATOM 836 O O . TYR A 1 116 ? 21.959 5.922 -29.070 1.00 69.31 116 TYR A O 1
ATOM 844 N N . ALA A 1 117 ? 19.886 5.439 -28.347 1.00 67.00 117 ALA A N 1
ATOM 845 C CA . ALA A 1 117 ? 19.456 4.833 -29.606 1.00 67.00 117 ALA A CA 1
ATOM 846 C C . ALA A 1 117 ? 19.550 5.834 -30.773 1.00 67.00 117 ALA A C 1
ATOM 848 O O . ALA A 1 117 ? 20.018 5.501 -31.859 1.00 67.00 117 ALA A O 1
ATOM 849 N N . THR A 1 118 ? 19.202 7.100 -30.537 1.00 66.38 118 THR A N 1
ATOM 850 C CA . THR A 1 118 ? 19.299 8.149 -31.561 1.00 66.38 118 THR A CA 1
ATOM 851 C C . THR A 1 118 ? 20.756 8.488 -31.905 1.00 66.38 118 THR A C 1
ATOM 853 O O . THR A 1 118 ? 21.104 8.602 -33.082 1.00 66.38 118 THR A O 1
ATOM 856 N N . ARG A 1 119 ? 21.642 8.599 -30.902 1.00 62.06 119 ARG A N 1
ATOM 857 C CA . ARG A 1 119 ? 23.083 8.848 -31.111 1.00 62.06 119 ARG A CA 1
ATOM 858 C C . ARG A 1 119 ? 23.755 7.732 -31.908 1.00 62.06 119 ARG A C 1
ATOM 860 O O . ARG A 1 119 ? 24.545 8.018 -32.804 1.00 62.06 119 ARG A O 1
ATOM 867 N N . THR A 1 120 ? 23.440 6.475 -31.605 1.00 58.72 120 THR A N 1
ATOM 868 C CA . THR A 1 120 ? 24.006 5.320 -32.321 1.00 58.72 120 THR A CA 1
ATOM 869 C C . THR A 1 120 ? 23.553 5.275 -33.780 1.00 58.72 120 THR A C 1
ATOM 871 O O . THR A 1 120 ? 24.397 5.111 -34.659 1.00 58.72 120 THR A O 1
ATOM 874 N N . VAL A 1 121 ? 22.269 5.516 -34.067 1.00 56.34 121 VAL A N 1
ATOM 875 C CA . VAL A 1 121 ? 21.744 5.581 -35.444 1.00 56.34 121 VAL A CA 1
ATOM 876 C C . VAL A 1 121 ? 22.379 6.723 -36.242 1.00 56.34 121 VAL A C 1
ATOM 878 O O . VAL A 1 121 ? 22.798 6.509 -37.377 1.00 56.34 121 VAL A O 1
ATOM 881 N N . ASN A 1 122 ? 22.523 7.917 -35.658 1.00 47.31 122 ASN A N 1
ATOM 882 C CA . ASN A 1 122 ? 23.140 9.048 -36.358 1.00 47.31 122 ASN A CA 1
ATOM 883 C C . ASN A 1 122 ? 24.631 8.797 -36.665 1.00 47.31 122 ASN A C 1
ATOM 885 O O . ASN A 1 122 ? 25.096 9.110 -37.758 1.00 47.31 122 ASN A O 1
ATOM 889 N N . CYS A 1 123 ? 25.368 8.156 -35.749 1.00 45.91 123 CYS A N 1
ATOM 890 C CA . CYS A 1 123 ? 26.741 7.707 -36.006 1.00 45.91 123 CYS A CA 1
ATOM 891 C C . CYS A 1 123 ? 26.833 6.693 -37.160 1.00 45.91 123 CYS A C 1
ATOM 893 O O . CYS A 1 123 ? 27.804 6.729 -37.910 1.00 45.91 123 CYS A O 1
ATOM 895 N N . VAL A 1 124 ? 25.843 5.806 -37.319 1.00 43.44 124 VAL A N 1
ATOM 896 C CA . VAL A 1 124 ? 25.796 4.820 -38.415 1.00 43.44 124 VAL A CA 1
ATOM 897 C C . VAL A 1 124 ? 25.427 5.477 -39.753 1.00 43.44 124 VAL A C 1
ATOM 899 O O . VAL A 1 124 ? 26.057 5.188 -40.766 1.00 43.44 124 VAL A O 1
ATOM 902 N N . ILE A 1 125 ? 24.474 6.415 -39.781 1.00 42.16 125 ILE A N 1
ATOM 903 C CA . ILE A 1 125 ? 24.073 7.108 -41.023 1.00 42.16 125 ILE A CA 1
ATOM 904 C C . ILE A 1 125 ? 25.217 7.967 -41.587 1.00 42.16 125 ILE A C 1
ATOM 906 O O . ILE A 1 125 ? 25.430 7.979 -42.799 1.00 42.16 125 ILE A O 1
ATOM 910 N N . VAL A 1 126 ? 26.007 8.626 -40.729 1.00 46.12 126 VAL A N 1
ATOM 911 C CA . VAL A 1 126 ? 27.205 9.381 -41.154 1.00 46.12 126 VAL A CA 1
ATOM 912 C C . VAL A 1 126 ? 28.243 8.477 -41.839 1.00 46.12 126 VAL A C 1
ATOM 914 O O . VAL A 1 126 ? 29.051 8.962 -42.626 1.00 46.12 126 VAL A O 1
ATOM 917 N N . THR A 1 127 ? 28.207 7.160 -41.610 1.00 43.94 127 THR A N 1
ATOM 918 C CA . THR A 1 127 ? 29.115 6.215 -42.276 1.00 43.94 127 THR A CA 1
ATOM 919 C C . THR A 1 127 ? 28.623 5.686 -43.629 1.00 43.94 127 THR A C 1
ATOM 921 O O . THR A 1 127 ? 29.418 5.050 -44.314 1.00 43.94 127 THR A O 1
ATOM 924 N N . ASP A 1 128 ? 27.385 5.983 -44.055 1.00 41.81 128 ASP A N 1
ATOM 925 C CA . ASP A 1 128 ? 26.762 5.348 -45.237 1.00 41.81 128 ASP A CA 1
ATOM 926 C C . ASP A 1 128 ? 26.338 6.328 -46.359 1.00 41.81 128 ASP A C 1
ATOM 928 O O . ASP A 1 128 ? 25.690 5.938 -47.332 1.00 41.81 128 ASP A O 1
ATOM 932 N N . GLY A 1 129 ? 26.724 7.609 -46.272 1.00 47.03 129 GLY A N 1
ATOM 933 C CA . GLY A 1 129 ? 26.301 8.655 -47.216 1.00 47.03 129 GLY A CA 1
ATOM 934 C C . GLY A 1 129 ? 27.413 9.588 -47.717 1.00 47.03 129 GLY A C 1
ATOM 935 O O . GLY A 1 129 ? 27.556 10.687 -47.200 1.00 47.03 129 GLY A O 1
ATOM 936 N N . GLN A 1 130 ? 28.082 9.174 -48.804 1.00 37.88 130 GLN A N 1
ATOM 937 C CA . GLN A 1 130 ? 28.932 9.937 -49.752 1.00 37.88 130 GLN A CA 1
ATOM 938 C C . GLN A 1 130 ? 30.437 10.180 -49.449 1.00 37.88 130 GLN A C 1
ATOM 940 O O . GLN A 1 130 ? 30.826 11.094 -48.738 1.00 37.88 130 GLN A O 1
ATOM 945 N N . THR A 1 131 ? 31.260 9.386 -50.159 1.00 41.66 131 THR A N 1
ATOM 946 C CA . THR A 1 131 ? 32.463 9.732 -50.966 1.00 41.66 131 THR A CA 1
ATOM 947 C C . THR A 1 131 ? 33.587 10.611 -50.390 1.00 41.66 131 THR A C 1
ATOM 949 O O . THR A 1 131 ? 33.421 11.806 -50.187 1.00 41.66 131 THR A O 1
ATOM 952 N N . ASP A 1 132 ? 34.789 10.016 -50.330 1.00 44.38 132 ASP A N 1
ATOM 953 C CA . ASP A 1 132 ? 36.097 10.618 -50.647 1.00 44.38 132 ASP A CA 1
ATOM 954 C C . ASP A 1 132 ? 36.421 12.001 -50.056 1.00 44.38 132 ASP A C 1
ATOM 956 O O . ASP A 1 132 ? 36.635 12.974 -50.766 1.00 44.38 132 ASP A O 1
ATOM 960 N N . THR A 1 133 ? 36.518 12.094 -48.735 1.00 35.28 133 THR A N 1
ATOM 961 C CA . THR A 1 133 ? 37.654 12.687 -47.996 1.00 35.28 133 THR A CA 1
ATOM 962 C C . THR A 1 133 ? 37.324 12.568 -46.512 1.00 35.28 133 THR A C 1
ATOM 964 O O . THR A 1 133 ? 36.319 13.082 -46.038 1.00 35.28 133 THR A O 1
ATOM 967 N N . GLY A 1 134 ? 38.126 11.794 -45.781 1.00 36.94 134 GLY A N 1
ATOM 968 C CA . GLY A 1 134 ? 37.840 11.420 -44.398 1.00 36.94 134 GLY A CA 1
ATOM 969 C C . GLY A 1 134 ? 37.988 12.580 -43.415 1.00 36.94 134 GLY A C 1
ATOM 970 O O . GLY A 1 134 ? 39.007 12.674 -42.736 1.00 36.94 134 GLY A O 1
ATOM 971 N N . GLU A 1 135 ? 36.964 13.422 -43.293 1.00 34.78 135 GLU A N 1
ATOM 972 C CA . GLU A 1 135 ? 36.820 14.364 -42.183 1.00 34.78 135 GLU A CA 1
ATOM 973 C C . GLU A 1 135 ? 35.625 13.938 -41.317 1.00 34.78 135 GLU A C 1
ATOM 975 O O . GLU A 1 135 ? 34.468 14.260 -41.581 1.00 34.78 135 GLU A O 1
ATOM 980 N N . LEU A 1 136 ? 35.917 13.156 -40.273 1.00 40.72 136 LEU A N 1
ATOM 981 C CA . LEU A 1 136 ? 34.957 12.781 -39.235 1.00 40.72 136 LEU A CA 1
ATOM 982 C C . LEU A 1 136 ? 34.596 14.031 -38.425 1.00 40.72 136 LEU A C 1
ATOM 984 O O . LEU A 1 136 ? 35.374 14.467 -37.575 1.00 40.72 136 LEU A O 1
ATOM 988 N N . ARG A 1 137 ? 33.419 14.615 -38.671 1.00 40.44 137 ARG A N 1
ATOM 989 C CA . ARG A 1 137 ? 32.898 15.700 -37.833 1.00 40.44 137 ARG A CA 1
ATOM 990 C C . ARG A 1 137 ? 32.029 15.143 -36.718 1.00 40.44 137 ARG A C 1
ATOM 992 O O . ARG A 1 137 ? 30.929 14.650 -36.940 1.00 40.44 137 ARG A O 1
ATOM 999 N N . PHE A 1 138 ? 32.553 15.258 -35.505 1.00 42.31 138 PHE A N 1
ATOM 1000 C CA . PHE A 1 138 ? 31.815 15.063 -34.269 1.00 42.31 138 PHE A CA 1
ATOM 1001 C C . PHE A 1 138 ? 30.802 16.204 -34.128 1.00 42.31 138 PHE A C 1
ATOM 1003 O O . PHE A 1 138 ? 31.192 17.355 -33.945 1.00 42.31 138 PHE A O 1
ATOM 1010 N N . LEU A 1 139 ? 29.505 15.903 -34.215 1.00 42.66 139 LEU A N 1
ATOM 1011 C CA . LEU A 1 139 ? 28.497 16.783 -33.631 1.00 42.66 139 LEU A CA 1
ATOM 1012 C C . LEU A 1 139 ? 28.456 16.465 -32.143 1.00 42.66 139 LEU A C 1
ATOM 1014 O O . LEU A 1 139 ? 27.788 15.529 -31.710 1.00 42.66 139 LEU A O 1
ATOM 1018 N N . ASP A 1 140 ? 29.251 17.217 -31.391 1.00 40.75 140 ASP A N 1
ATOM 1019 C CA . ASP A 1 140 ? 29.170 17.265 -29.943 1.00 40.75 140 ASP A CA 1
ATOM 1020 C C . ASP A 1 140 ? 27.788 17.843 -29.577 1.00 40.75 140 ASP A C 1
ATOM 1022 O O . ASP A 1 140 ? 27.504 18.999 -29.904 1.00 40.75 140 ASP A O 1
ATOM 1026 N N . PRO A 1 141 ? 26.876 17.073 -28.957 1.00 44.00 141 PRO A N 1
ATOM 1027 C CA . PRO A 1 141 ? 25.544 17.570 -28.616 1.00 44.00 141 PRO A CA 1
ATOM 1028 C C . PRO A 1 141 ? 25.582 18.615 -27.488 1.00 44.00 141 PRO A C 1
ATOM 1030 O O . PRO A 1 141 ? 24.548 19.176 -27.148 1.00 44.00 141 PRO A O 1
ATOM 1033 N N . SER A 1 142 ? 26.761 18.903 -26.926 1.00 42.88 142 SER A N 1
ATOM 1034 C CA . SER A 1 142 ? 26.994 20.042 -26.033 1.00 42.88 142 SER A CA 1
ATOM 1035 C C . SER A 1 142 ? 27.152 21.388 -26.768 1.00 42.88 142 SER A C 1
ATOM 1037 O O . SER A 1 142 ? 27.191 22.428 -26.113 1.00 42.88 142 SER A O 1
ATOM 1039 N N . LEU A 1 143 ? 27.193 21.393 -28.110 1.00 39.22 143 LEU A N 1
ATOM 1040 C CA . LEU A 1 143 ? 27.349 22.591 -28.950 1.00 39.22 143 LEU A CA 1
ATOM 1041 C C . LEU A 1 143 ? 26.085 23.006 -29.728 1.00 39.22 143 LEU A C 1
ATOM 1043 O O . LEU A 1 143 ? 26.180 23.779 -30.679 1.00 39.22 143 LEU A O 1
ATOM 1047 N N . SER A 1 144 ? 24.893 22.540 -29.346 1.00 36.97 144 SER A N 1
ATOM 1048 C CA . SER A 1 144 ? 23.640 23.116 -29.858 1.00 36.97 144 SER A CA 1
ATOM 1049 C C . SER A 1 144 ? 23.246 24.376 -29.068 1.00 36.97 144 SER A C 1
ATOM 1051 O O . SER A 1 144 ? 22.285 24.351 -28.296 1.00 36.97 144 SER A O 1
ATOM 1053 N N . VAL A 1 145 ? 24.012 25.455 -29.268 1.00 33.50 145 VAL A N 1
ATOM 1054 C CA . VAL A 1 145 ? 23.600 26.868 -29.148 1.00 33.50 145 VAL A CA 1
ATOM 1055 C C . VAL A 1 145 ? 24.133 27.604 -30.369 1.00 33.50 145 VAL A C 1
ATOM 1057 O O . VAL A 1 145 ? 25.338 27.440 -30.662 1.00 33.50 145 VAL A O 1
#

Radius of gyration: 30.8 Å; chains: 1; bounding box: 68×31×90 Å

Sequence (145 aa):
MVYYATGMVNCAMEMAICATEMANCAIEMVYCTIETVNCAMEMVVCATGMVICTTGMVICTTGMVNRVTEMAICATETLICAIEMANHAIEMVMCVTEMIICATEMVVCAMEMAIYATRTVNCVIVTDGQTDTGELRFLDPSLSV